Protein AF-A0A7S3HF45-F1 (afdb_monomer)

Structure (mmCIF, N/CA/C/O backbone):
data_AF-A0A7S3HF45-F1
#
_entry.id   AF-A0A7S3HF45-F1
#
loop_
_atom_site.group_PDB
_atom_site.id
_atom_site.type_symbol
_atom_site.label_atom_id
_atom_site.label_alt_id
_atom_site.label_comp_id
_atom_site.label_asym_id
_atom_site.label_entity_id
_atom_site.label_seq_id
_atom_site.pdbx_PDB_ins_code
_atom_site.Cartn_x
_atom_site.Cartn_y
_atom_site.Cartn_z
_atom_site.occupancy
_atom_site.B_iso_or_equiv
_atom_site.auth_seq_id
_atom_site.auth_comp_id
_atom_site.auth_asym_id
_atom_site.auth_atom_id
_atom_site.pdbx_PDB_model_num
ATOM 1 N N . ARG A 1 1 ? -2.130 42.364 -42.569 1.00 52.59 1 ARG A N 1
ATOM 2 C CA . ARG A 1 1 ? -2.660 41.694 -41.352 1.00 52.59 1 ARG A CA 1
ATOM 3 C C . ARG A 1 1 ? -2.838 40.200 -41.630 1.00 52.59 1 ARG A C 1
ATOM 5 O O . ARG A 1 1 ? -3.925 39.814 -42.037 1.00 52.59 1 ARG A O 1
ATOM 12 N N . ARG A 1 2 ? -1.789 39.375 -41.499 1.00 50.66 2 ARG A N 1
ATOM 13 C CA . ARG A 1 2 ? -1.933 37.902 -41.491 1.00 50.66 2 ARG A CA 1
ATOM 14 C C . ARG A 1 2 ? -0.695 37.113 -41.020 1.00 50.66 2 ARG A C 1
ATOM 16 O O . ARG A 1 2 ? -0.667 35.918 -41.235 1.00 50.66 2 ARG A O 1
ATOM 23 N N . ASN A 1 3 ? 0.285 37.744 -40.360 1.00 52.38 3 ASN A N 1
ATOM 24 C CA . ASN A 1 3 ? 1.535 37.060 -39.975 1.00 52.38 3 ASN A CA 1
ATOM 25 C C . ASN A 1 3 ? 1.843 37.065 -38.468 1.00 52.38 3 ASN A C 1
ATOM 27 O O . ASN A 1 3 ? 2.815 36.455 -38.064 1.00 52.38 3 ASN A O 1
ATOM 31 N N . VAL A 1 4 ? 1.027 37.705 -37.622 1.00 50.91 4 VAL A N 1
ATOM 32 C CA . VAL A 1 4 ? 1.322 37.816 -36.173 1.00 50.91 4 VAL A CA 1
ATOM 33 C C . VAL A 1 4 ? 0.684 36.679 -35.355 1.00 50.91 4 VAL A C 1
ATOM 35 O O . VAL A 1 4 ? 1.043 36.456 -34.209 1.00 50.91 4 VAL A O 1
ATOM 38 N N . PHE A 1 5 ? -0.259 35.924 -35.929 1.00 47.16 5 PHE A N 1
ATOM 39 C CA . PHE A 1 5 ? -1.021 34.919 -35.174 1.00 47.16 5 PHE A CA 1
ATOM 40 C C . PHE A 1 5 ? -0.368 33.524 -35.140 1.00 47.16 5 PHE A C 1
ATOM 42 O O . PHE A 1 5 ? -0.766 32.695 -34.331 1.00 47.16 5 PHE A O 1
ATOM 49 N N . ILE A 1 6 ? 0.622 33.247 -35.998 1.00 50.50 6 ILE A N 1
ATOM 50 C CA . ILE A 1 6 ? 1.230 31.906 -36.101 1.00 50.50 6 ILE A CA 1
ATOM 51 C C . ILE A 1 6 ? 2.429 31.732 -35.148 1.00 50.50 6 ILE A C 1
ATOM 53 O O . ILE A 1 6 ? 2.679 30.620 -34.693 1.00 50.50 6 ILE A O 1
ATOM 57 N N . GLU A 1 7 ? 3.117 32.806 -34.750 1.00 46.28 7 GLU A N 1
ATOM 58 C CA . GLU A 1 7 ? 4.338 32.703 -33.926 1.00 46.28 7 GLU A CA 1
ATOM 59 C C . GLU A 1 7 ? 4.086 32.311 -32.458 1.00 46.28 7 GLU A C 1
ATOM 61 O O . GLU A 1 7 ? 4.989 31.802 -31.800 1.00 46.28 7 GLU A O 1
ATOM 66 N N . ASN A 1 8 ? 2.859 32.463 -31.948 1.00 47.53 8 ASN A N 1
ATOM 67 C CA . ASN A 1 8 ? 2.533 32.147 -30.550 1.00 47.53 8 ASN A CA 1
ATOM 68 C C . ASN A 1 8 ? 2.195 30.670 -30.281 1.00 47.53 8 ASN A C 1
ATOM 70 O O . ASN A 1 8 ? 1.959 30.309 -29.131 1.00 47.53 8 ASN A O 1
ATOM 74 N N . ILE A 1 9 ? 2.138 29.816 -31.308 1.00 54.22 9 ILE A N 1
ATOM 75 C CA . ILE A 1 9 ? 1.763 28.398 -31.144 1.00 54.22 9 ILE A CA 1
ATOM 76 C C . ILE A 1 9 ? 3.004 27.485 -31.099 1.00 54.22 9 ILE A C 1
ATOM 78 O O . ILE A 1 9 ? 2.924 26.354 -30.628 1.00 54.22 9 ILE A O 1
ATOM 82 N N . THR A 1 10 ? 4.172 27.960 -31.541 1.00 54.69 10 THR A N 1
ATOM 83 C CA . THR A 1 10 ? 5.353 27.105 -31.777 1.00 54.69 10 THR A CA 1
ATOM 84 C C . THR A 1 10 ? 6.456 27.192 -30.726 1.00 54.69 10 THR A C 1
ATOM 86 O O . THR A 1 10 ? 7.401 26.408 -30.782 1.00 54.69 10 THR A O 1
ATOM 89 N N . THR A 1 11 ? 6.364 28.091 -29.751 1.00 57.09 11 THR A N 1
ATOM 90 C CA . THR A 1 11 ? 7.320 28.175 -28.641 1.00 57.09 11 THR A CA 1
ATOM 91 C C . THR A 1 11 ? 6.657 27.676 -27.360 1.00 57.09 11 THR A C 1
ATOM 93 O O . THR A 1 11 ? 5.973 28.447 -26.685 1.00 57.09 11 THR A O 1
ATOM 96 N N . PRO A 1 12 ? 6.824 26.390 -26.985 1.00 54.19 12 PRO A N 1
ATOM 97 C CA . PRO A 1 12 ? 6.436 25.967 -25.650 1.00 54.19 12 PRO A CA 1
ATOM 98 C C . PRO A 1 12 ? 7.220 26.826 -24.657 1.00 54.19 12 PRO A C 1
ATOM 100 O O . PRO A 1 12 ? 8.452 26.865 -24.691 1.00 54.19 12 PRO A O 1
ATOM 103 N N . SER A 1 13 ? 6.510 27.558 -23.800 1.00 57.66 13 SER A N 1
ATOM 104 C CA . SER A 1 13 ? 7.147 28.289 -22.715 1.00 57.66 13 SER A CA 1
ATOM 105 C C . SER A 1 13 ? 7.958 27.284 -21.893 1.00 57.66 13 SER A C 1
ATOM 107 O O . SER A 1 13 ? 7.458 26.240 -21.463 1.00 57.66 13 SER A O 1
ATOM 109 N N . SER A 1 14 ? 9.243 27.573 -21.699 1.00 59.53 14 SER A N 1
ATO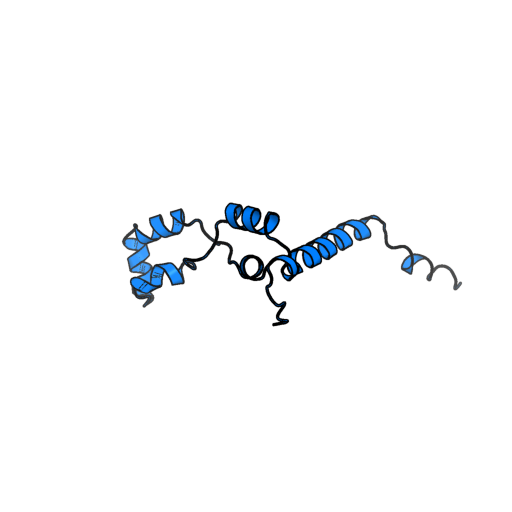M 110 C CA . SER A 1 14 ? 10.186 26.703 -20.983 1.00 59.53 14 SER A CA 1
ATOM 111 C C . SER A 1 14 ? 9.707 26.316 -19.574 1.00 59.53 14 SER A C 1
ATOM 113 O O . SER A 1 14 ? 10.152 25.308 -19.031 1.00 59.53 14 SER A O 1
ATOM 115 N N . GLY A 1 15 ? 8.750 27.065 -19.011 1.00 60.19 15 GLY A N 1
ATOM 116 C CA . GLY A 1 15 ? 8.120 26.798 -17.719 1.00 60.19 15 GLY A CA 1
ATOM 117 C C . GLY A 1 15 ? 7.223 25.554 -17.656 1.00 60.19 15 GLY A C 1
ATOM 118 O O . GLY A 1 15 ? 7.058 25.009 -16.569 1.00 60.19 15 GLY A O 1
ATOM 119 N N . VAL A 1 16 ? 6.674 25.061 -18.776 1.00 61.50 16 VAL A N 1
ATOM 120 C CA . VAL A 1 16 ? 5.803 23.858 -18.788 1.00 61.50 16 VAL A CA 1
ATOM 121 C C . VAL A 1 16 ? 6.547 22.607 -19.269 1.00 61.50 16 VAL A C 1
ATOM 123 O O . VAL A 1 16 ? 6.164 21.483 -18.952 1.00 61.50 16 VAL A O 1
ATOM 126 N N . PHE A 1 17 ? 7.657 22.787 -19.985 1.00 69.62 17 PHE A N 1
ATOM 127 C CA . PHE A 1 17 ? 8.414 21.692 -20.590 1.00 69.62 17 PHE A CA 1
ATOM 128 C C . PHE A 1 17 ? 9.030 20.751 -19.539 1.00 69.62 17 PHE A C 1
ATOM 130 O O . PHE A 1 17 ? 8.856 19.538 -19.612 1.00 69.62 17 PHE A O 1
ATOM 137 N N . LEU A 1 18 ? 9.693 21.294 -18.515 1.00 75.44 18 LEU A N 1
ATOM 138 C CA . LEU A 1 18 ? 10.356 20.496 -17.475 1.00 75.44 18 LEU A CA 1
ATOM 139 C C . LEU A 1 18 ? 9.407 19.668 -16.587 1.00 75.44 18 LEU A C 1
ATOM 141 O O . LEU A 1 18 ? 9.655 18.470 -16.442 1.00 75.44 18 LEU A O 1
ATOM 145 N N . PRO A 1 19 ? 8.326 20.220 -15.998 1.00 83.31 19 PRO A N 1
ATOM 146 C CA . PRO A 1 19 ? 7.425 19.415 -15.170 1.00 83.31 19 PRO A CA 1
ATOM 147 C C . PRO A 1 19 ? 6.735 18.311 -15.978 1.00 83.31 19 PRO A C 1
ATOM 149 O O . PRO A 1 19 ? 6.565 17.203 -15.471 1.00 83.31 19 PRO A O 1
ATOM 152 N N . PHE A 1 20 ? 6.407 18.578 -17.247 1.00 84.56 20 PHE A N 1
ATOM 153 C CA . PHE A 1 20 ? 5.837 17.581 -18.148 1.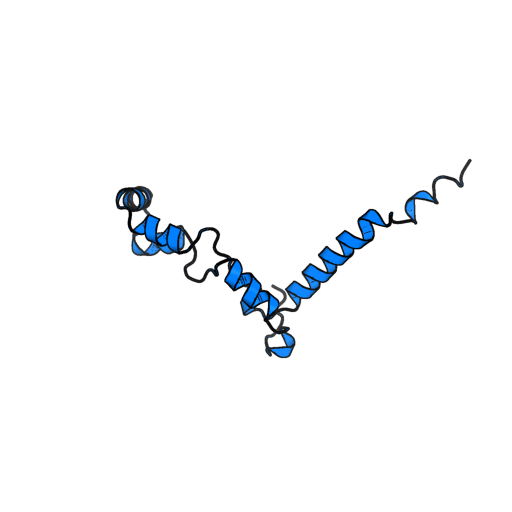00 84.56 20 PHE A CA 1
ATOM 154 C C . PHE A 1 20 ? 6.780 16.388 -18.357 1.00 84.56 20 PHE A C 1
ATOM 156 O O . PHE A 1 20 ? 6.374 15.245 -18.146 1.00 84.56 20 PHE A O 1
ATOM 163 N N . TRP A 1 21 ? 8.050 16.635 -18.703 1.00 84.75 21 TRP A N 1
ATOM 164 C CA . TRP A 1 21 ? 9.027 15.558 -18.895 1.00 84.75 21 TRP A CA 1
ATOM 165 C C . TRP A 1 21 ? 9.335 14.800 -17.607 1.00 84.75 21 TRP A C 1
ATOM 167 O O . TRP A 1 21 ? 9.467 13.581 -17.650 1.00 84.75 21 TRP A O 1
ATOM 177 N N . THR A 1 22 ? 9.389 15.474 -16.457 1.00 86.31 22 THR A N 1
ATOM 178 C CA . THR A 1 22 ? 9.581 14.804 -15.161 1.00 86.31 22 THR A CA 1
ATOM 179 C C . THR A 1 22 ? 8.431 13.852 -14.846 1.00 86.31 22 THR A C 1
ATOM 181 O O . THR A 1 22 ? 8.672 12.712 -14.452 1.00 86.31 22 THR A O 1
ATOM 184 N N . ILE A 1 23 ? 7.182 14.277 -15.066 1.00 87.94 23 ILE A N 1
ATOM 185 C CA . ILE A 1 23 ? 6.013 13.406 -14.889 1.00 87.94 23 ILE A CA 1
ATOM 186 C C . ILE A 1 23 ? 6.072 12.241 -15.880 1.00 87.94 23 ILE A C 1
ATOM 188 O O . ILE A 1 23 ? 5.878 11.094 -15.483 1.00 87.94 23 ILE A O 1
ATOM 192 N N . LEU A 1 24 ? 6.375 12.501 -17.153 1.00 89.06 24 LEU A N 1
ATOM 193 C CA . LEU A 1 24 ? 6.440 11.460 -18.177 1.00 89.06 24 LEU A CA 1
ATOM 194 C C . LEU A 1 24 ? 7.521 10.415 -1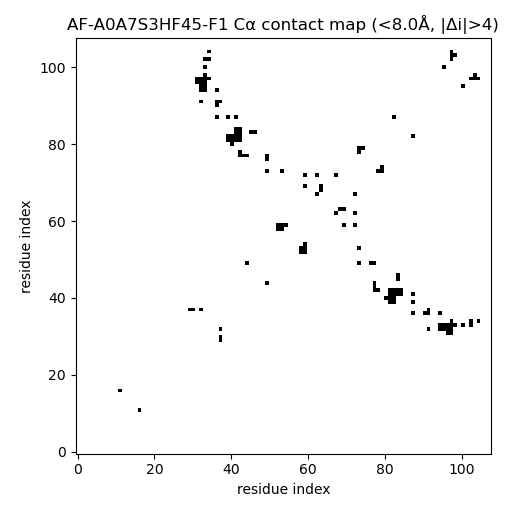7.864 1.00 89.06 24 LEU A C 1
ATOM 196 O O . LEU A 1 24 ? 7.232 9.220 -17.841 1.00 89.06 24 LEU A O 1
ATOM 200 N N . LEU A 1 25 ? 8.748 10.854 -17.575 1.00 89.31 25 LEU A N 1
ATOM 201 C CA . LEU A 1 25 ? 9.860 9.971 -17.226 1.00 89.31 25 LEU A CA 1
ATOM 202 C C . LEU A 1 25 ? 9.602 9.233 -15.911 1.00 89.31 25 LEU A C 1
ATOM 204 O O . LEU A 1 25 ? 9.941 8.058 -15.810 1.00 89.31 25 LEU A O 1
ATOM 208 N N . GLY A 1 26 ? 8.950 9.875 -14.937 1.00 87.50 26 GLY A N 1
ATOM 209 C CA . GLY A 1 26 ? 8.517 9.230 -13.699 1.00 87.50 26 GLY A CA 1
ATOM 210 C C . GLY A 1 26 ? 7.521 8.095 -13.946 1.00 87.50 26 GLY A C 1
ATOM 211 O O . GLY A 1 26 ? 7.687 7.004 -13.402 1.00 87.50 26 GLY A O 1
ATOM 212 N N . ASN A 1 27 ? 6.533 8.308 -14.821 1.00 86.62 27 ASN A N 1
ATOM 213 C CA . ASN A 1 27 ? 5.582 7.265 -15.214 1.00 86.62 27 ASN A CA 1
ATOM 214 C C . ASN A 1 27 ? 6.269 6.126 -15.978 1.00 86.62 27 ASN A C 1
ATOM 216 O O . ASN A 1 27 ? 6.042 4.962 -15.662 1.00 86.62 27 ASN A O 1
ATOM 220 N N . ILE A 1 28 ? 7.153 6.435 -16.935 1.00 87.50 28 ILE A N 1
ATOM 221 C CA . ILE A 1 28 ? 7.928 5.410 -17.652 1.00 87.50 28 ILE A CA 1
ATOM 222 C C . ILE A 1 28 ? 8.766 4.603 -16.658 1.00 87.50 28 ILE A C 1
ATOM 224 O O . ILE A 1 28 ? 8.699 3.377 -16.654 1.00 87.50 28 ILE A O 1
ATOM 228 N N . PHE A 1 29 ? 9.499 5.270 -15.766 1.00 88.12 29 PHE A N 1
ATOM 229 C CA . PHE A 1 29 ? 10.290 4.607 -14.733 1.00 88.12 29 PHE A CA 1
ATOM 230 C C . PHE A 1 29 ? 9.428 3.663 -13.886 1.00 88.12 29 PHE A C 1
ATOM 232 O O . PHE A 1 29 ? 9.790 2.496 -13.719 1.00 88.12 29 PHE A O 1
ATOM 239 N N . ALA A 1 30 ? 8.258 4.121 -13.435 1.00 86.88 30 ALA A N 1
ATOM 240 C CA . ALA A 1 30 ? 7.318 3.311 -12.669 1.00 86.88 30 ALA A CA 1
ATOM 241 C C . ALA A 1 30 ? 6.835 2.075 -13.433 1.00 86.88 30 ALA A C 1
ATOM 243 O O . ALA A 1 30 ? 6.818 0.975 -12.884 1.00 86.88 30 ALA A O 1
ATOM 244 N N . LEU A 1 31 ? 6.512 2.231 -14.718 1.00 87.75 31 LEU A N 1
ATOM 245 C CA . LEU A 1 31 ? 6.073 1.135 -15.578 1.00 87.75 31 LEU A CA 1
ATOM 246 C C . LEU A 1 31 ? 7.183 0.113 -15.851 1.00 87.75 31 LEU A C 1
ATOM 248 O O . LEU A 1 31 ? 6.873 -1.036 -16.150 1.00 87.75 31 LEU A O 1
ATOM 252 N N . THR A 1 32 ? 8.460 0.476 -15.711 1.00 89.00 32 THR A N 1
ATOM 253 C CA . THR A 1 32 ? 9.573 -0.470 -15.905 1.00 89.00 32 THR A CA 1
ATOM 254 C C . THR A 1 32 ? 9.858 -1.355 -14.700 1.00 89.00 32 THR A C 1
ATOM 256 O O . THR A 1 32 ? 10.560 -2.346 -14.865 1.00 89.00 32 THR A O 1
ATOM 259 N N . ARG A 1 33 ? 9.351 -1.029 -13.505 1.00 90.62 33 ARG A N 1
ATOM 260 C CA . ARG A 1 33 ? 9.616 -1.822 -12.295 1.00 90.62 33 ARG A CA 1
ATOM 261 C C . ARG A 1 33 ? 8.948 -3.198 -12.364 1.00 90.62 33 ARG A C 1
ATOM 263 O O . ARG A 1 33 ? 7.946 -3.375 -13.057 1.00 90.62 33 ARG A O 1
ATOM 270 N N . GLU A 1 34 ? 9.501 -4.159 -11.636 1.00 91.00 34 GLU A N 1
ATOM 271 C CA . GLU A 1 34 ? 8.900 -5.483 -11.429 1.00 91.00 34 GLU A CA 1
ATOM 272 C C . GLU A 1 34 ? 7.422 -5.399 -10.971 1.00 91.00 34 GLU A C 1
ATOM 274 O O . GLU A 1 34 ? 6.999 -4.500 -10.234 1.00 91.00 34 GLU A O 1
ATOM 279 N N . GLU A 1 35 ? 6.605 -6.333 -11.452 1.00 87.38 35 GLU A N 1
ATOM 280 C CA . GLU A 1 35 ? 5.167 -6.458 -11.241 1.00 87.38 35 GLU A CA 1
ATOM 281 C C . GLU A 1 35 ? 4.799 -6.483 -9.762 1.00 87.38 35 GLU A C 1
ATOM 283 O O . GLU A 1 35 ? 3.870 -5.773 -9.366 1.00 87.38 35 GLU A O 1
ATOM 288 N N . LYS A 1 36 ? 5.553 -7.218 -8.935 1.00 86.81 36 LYS A N 1
ATOM 289 C CA . LYS A 1 36 ? 5.278 -7.326 -7.495 1.00 86.81 36 LYS A CA 1
ATOM 290 C C . LYS A 1 36 ? 5.261 -5.964 -6.796 1.00 86.81 36 LYS A C 1
ATOM 292 O O . LYS A 1 36 ? 4.434 -5.716 -5.925 1.00 86.81 36 LYS A O 1
ATOM 297 N N . VAL A 1 37 ? 6.134 -5.051 -7.216 1.00 88.69 37 VAL A N 1
ATOM 298 C CA . VAL A 1 37 ? 6.243 -3.710 -6.640 1.00 88.69 37 VAL A CA 1
ATOM 299 C C . VAL A 1 37 ? 5.197 -2.771 -7.229 1.00 88.69 37 VAL A C 1
ATOM 301 O O . VAL A 1 37 ? 4.566 -2.026 -6.482 1.00 88.69 37 VAL A O 1
ATOM 304 N N . ARG A 1 38 ? 4.927 -2.843 -8.537 1.00 87.81 38 ARG A N 1
ATOM 305 C CA . ARG A 1 38 ? 3.874 -2.027 -9.173 1.00 87.81 38 ARG A CA 1
ATOM 306 C C . ARG A 1 38 ? 2.470 -2.363 -8.672 1.00 87.81 38 ARG A C 1
ATOM 308 O O . ARG A 1 38 ? 1.636 -1.470 -8.578 1.00 87.81 38 ARG A O 1
ATOM 315 N N . LYS A 1 39 ? 2.210 -3.636 -8.360 1.00 87.88 39 LYS A N 1
ATOM 316 C CA . LYS A 1 39 ? 0.925 -4.114 -7.824 1.00 87.88 39 LYS A CA 1
ATOM 317 C C . LYS A 1 39 ? 0.831 -4.042 -6.300 1.00 87.88 39 LYS A C 1
ATOM 319 O O . LYS A 1 39 ? -0.232 -4.330 -5.752 1.00 87.88 39 LYS A O 1
ATOM 324 N N . SER A 1 40 ? 1.913 -3.673 -5.615 1.00 90.12 40 SER A N 1
ATOM 325 C CA . SER A 1 40 ? 1.890 -3.539 -4.161 1.00 90.12 40 SER A CA 1
ATOM 326 C C . SER A 1 40 ? 0.955 -2.405 -3.734 1.00 90.12 40 SER A C 1
ATOM 328 O O . SER A 1 40 ? 0.897 -1.343 -4.356 1.00 90.12 40 SER A O 1
ATOM 330 N N . LYS A 1 41 ? 0.188 -2.650 -2.671 1.00 91.12 41 LYS A N 1
ATOM 331 C CA . LYS A 1 41 ? -0.763 -1.682 -2.122 1.00 91.12 41 LYS A CA 1
ATOM 332 C C . LYS A 1 41 ? -0.081 -0.882 -1.023 1.00 91.12 41 LYS A C 1
ATOM 334 O O . LYS A 1 41 ? 0.594 -1.455 -0.171 1.00 91.12 41 LYS A O 1
ATOM 339 N N . VAL A 1 42 ? -0.295 0.427 -1.014 1.00 92.69 42 VAL A N 1
ATOM 340 C CA . VAL A 1 42 ? 0.154 1.291 0.082 1.00 92.69 42 VAL A CA 1
ATOM 341 C C . VAL A 1 42 ? -0.924 1.317 1.160 1.00 92.69 42 VAL A C 1
ATOM 343 O O . VAL A 1 42 ? -2.106 1.482 0.855 1.00 92.69 42 VAL A O 1
ATOM 346 N N . CYS A 1 43 ? -0.526 1.152 2.417 1.00 93.62 43 CYS A N 1
ATOM 347 C CA . CYS A 1 43 ? -1.427 1.288 3.549 1.00 93.62 43 CYS A CA 1
ATOM 348 C C . CYS A 1 43 ? -1.977 2.724 3.614 1.00 93.62 43 CYS A C 1
ATOM 350 O O . CYS A 1 43 ? -1.221 3.694 3.618 1.00 93.62 43 CYS A O 1
ATOM 352 N N . VAL A 1 44 ? -3.303 2.866 3.683 1.00 91.75 44 VAL A N 1
ATOM 353 C CA . VAL A 1 44 ? -3.973 4.172 3.850 1.00 91.75 44 VAL A CA 1
ATOM 354 C C . VAL A 1 44 ? -3.862 4.650 5.300 1.00 91.75 44 VAL A C 1
ATOM 356 O O . VAL A 1 44 ? -3.861 5.847 5.580 1.00 91.75 44 VAL A O 1
ATOM 359 N N . ARG A 1 45 ? -3.785 3.703 6.237 1.00 91.56 45 ARG A N 1
ATOM 360 C CA . ARG A 1 45 ? -3.646 3.908 7.678 1.00 91.56 45 ARG A CA 1
ATOM 361 C C . ARG A 1 45 ? -2.474 3.080 8.185 1.00 91.56 45 ARG A C 1
ATOM 363 O O . ARG A 1 45 ? -2.219 1.999 7.660 1.00 91.56 45 ARG A O 1
ATOM 370 N N . SER A 1 46 ? -1.807 3.538 9.239 1.00 91.00 46 SER A N 1
ATOM 371 C CA . SER A 1 46 ? -0.725 2.748 9.826 1.00 91.00 46 SER A CA 1
ATOM 372 C C . SER A 1 46 ? -1.243 1.411 10.361 1.00 91.00 46 SER A C 1
ATOM 374 O O . SER A 1 46 ? -2.370 1.307 10.858 1.00 91.00 46 SER A O 1
ATOM 376 N N . LYS A 1 47 ? -0.406 0.375 10.321 1.00 89.44 47 LYS A N 1
ATOM 377 C CA . LYS A 1 47 ? -0.722 -0.931 10.921 1.00 89.44 47 LYS A CA 1
ATOM 378 C C . LYS A 1 47 ? -1.003 -0.810 12.419 1.00 89.44 47 LYS A C 1
ATOM 380 O O . LYS A 1 47 ? -1.871 -1.508 12.940 1.00 89.44 47 LYS A O 1
ATOM 385 N N . GLN A 1 48 ? -0.334 0.128 13.093 1.00 91.88 48 GLN A N 1
ATOM 386 C CA . GLN A 1 48 ? -0.601 0.454 14.492 1.00 91.88 48 GLN A CA 1
ATOM 387 C C . GLN A 1 48 ? -2.032 0.962 14.699 1.00 91.88 48 GLN A C 1
ATOM 389 O O . GLN A 1 48 ? -2.724 0.450 15.571 1.00 91.88 48 GLN A O 1
ATOM 394 N N . TYR A 1 49 ? -2.518 1.878 13.854 1.00 93.50 49 TYR A N 1
ATOM 395 C CA . TYR A 1 49 ? -3.897 2.364 13.946 1.00 93.50 49 TYR A CA 1
ATOM 396 C C . TYR A 1 49 ? -4.911 1.218 13.862 1.00 93.50 49 TYR A C 1
ATOM 398 O O . TYR A 1 49 ? -5.876 1.192 14.621 1.00 93.50 49 TYR A O 1
ATOM 406 N N . ILE A 1 50 ? -4.696 0.259 12.956 1.00 93.62 50 ILE A N 1
ATOM 407 C CA . ILE A 1 50 ? -5.580 -0.906 12.812 1.00 93.62 50 ILE A CA 1
ATOM 408 C C . ILE A 1 50 ? -5.542 -1.773 14.073 1.00 93.62 50 ILE A C 1
ATOM 410 O O . ILE A 1 50 ? -6.587 -2.212 14.547 1.00 93.62 50 ILE A O 1
ATOM 414 N N . ASN A 1 51 ? -4.361 -1.991 14.651 1.00 92.75 51 ASN A N 1
ATOM 415 C CA . ASN A 1 51 ? -4.225 -2.747 15.894 1.00 92.75 51 ASN A CA 1
ATOM 416 C C . ASN A 1 51 ? -4.946 -2.063 17.060 1.00 92.75 51 ASN A C 1
ATOM 418 O O . ASN A 1 51 ? -5.726 -2.715 17.749 1.00 92.75 51 ASN A O 1
ATOM 422 N N . ASP A 1 52 ? -4.770 -0.753 17.216 1.00 94.88 52 ASP A N 1
ATOM 423 C CA . ASP A 1 52 ? -5.429 0.032 18.262 1.00 94.88 52 ASP A CA 1
ATOM 424 C C . ASP A 1 52 ? -6.954 0.072 18.060 1.00 94.88 52 ASP A C 1
ATOM 426 O O . ASP A 1 52 ? -7.732 0.007 19.016 1.00 94.88 52 ASP A O 1
ATOM 430 N N . TYR A 1 53 ? -7.405 0.136 16.802 1.00 94.38 53 TYR A N 1
ATOM 431 C CA . TYR A 1 53 ? -8.821 0.063 16.445 1.00 94.38 53 TYR A CA 1
ATOM 432 C C . TYR A 1 53 ? -9.428 -1.275 16.875 1.00 94.38 53 TYR A C 1
ATOM 434 O O . TYR A 1 53 ? -10.462 -1.289 17.538 1.00 94.38 53 TYR A O 1
ATOM 442 N N . MET A 1 54 ? -8.766 -2.384 16.540 1.00 93.62 54 MET A N 1
ATOM 443 C CA . MET A 1 54 ? -9.219 -3.739 16.871 1.00 93.62 54 MET A CA 1
ATOM 444 C C . MET A 1 54 ? -9.091 -4.072 18.365 1.00 93.62 54 MET A C 1
ATOM 446 O O . MET A 1 54 ? -9.790 -4.960 18.849 1.00 93.62 54 MET A O 1
ATOM 450 N N . ALA A 1 55 ? -8.221 -3.374 19.098 1.00 94.75 55 ALA A N 1
ATOM 451 C CA . ALA A 1 55 ? -8.080 -3.505 20.546 1.00 94.75 55 ALA A CA 1
ATOM 452 C C . ALA A 1 55 ? -9.156 -2.731 21.332 1.00 94.75 55 ALA A C 1
ATOM 454 O O . ALA A 1 55 ? -9.337 -2.983 22.521 1.00 94.75 55 ALA A O 1
ATOM 455 N N . THR A 1 56 ? -9.874 -1.802 20.689 1.00 95.31 56 THR A N 1
ATOM 456 C CA . THR A 1 56 ? -10.931 -1.000 21.322 1.00 95.31 56 THR A CA 1
ATOM 457 C C . THR A 1 56 ? -12.298 -1.684 21.144 1.00 95.31 56 THR A C 1
ATOM 459 O O . THR A 1 56 ? -12.802 -1.701 20.018 1.00 95.31 56 THR A O 1
ATOM 462 N N . PRO A 1 57 ? -12.950 -2.189 22.214 1.00 94.56 57 PRO A N 1
ATOM 463 C CA . PRO A 1 57 ? -14.207 -2.940 22.095 1.00 94.56 57 PRO A CA 1
ATOM 464 C C . PRO A 1 57 ? -15.323 -2.159 21.394 1.00 94.56 57 PRO A C 1
ATOM 466 O O . PRO A 1 57 ? -15.916 -2.654 20.446 1.00 94.56 57 PRO A O 1
ATOM 469 N N . GLU A 1 58 ? -15.514 -0.890 21.759 1.00 96.12 58 GLU A N 1
ATOM 470 C CA . GLU A 1 58 ? -16.560 -0.025 21.196 1.00 96.12 58 GLU A CA 1
ATOM 471 C C . GLU A 1 58 ? -16.468 0.117 19.665 1.00 96.12 58 GLU A C 1
ATOM 473 O O . GLU A 1 58 ? -17.473 0.142 18.955 1.00 96.12 58 GLU A O 1
ATOM 478 N N . LYS A 1 59 ? -15.244 0.168 19.128 1.00 93.56 59 LYS A N 1
ATOM 479 C CA . LYS A 1 59 ? -15.004 0.289 17.685 1.00 93.56 59 LYS A CA 1
ATOM 480 C C . LYS A 1 59 ? -15.266 -1.022 16.949 1.00 93.56 59 LYS A C 1
ATOM 482 O O . LYS A 1 59 ? -15.799 -1.010 15.840 1.00 93.56 59 LYS A O 1
ATOM 487 N N . VAL A 1 60 ? -14.902 -2.143 17.565 1.00 94.81 60 VAL A N 1
ATOM 488 C CA . VAL A 1 60 ? -15.185 -3.488 17.049 1.00 94.81 60 VAL A CA 1
ATOM 489 C C . VAL A 1 60 ? -16.693 -3.741 17.0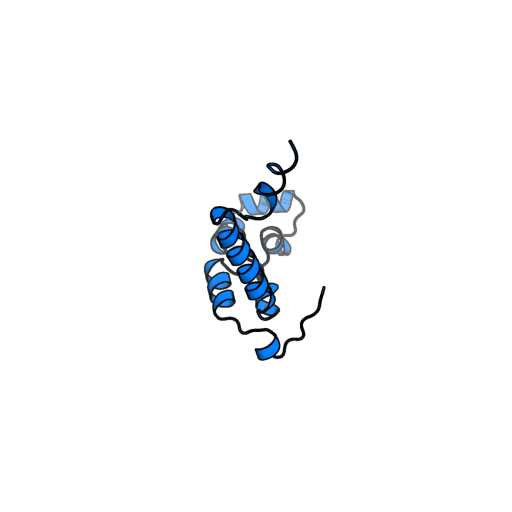45 1.00 94.81 60 VAL A C 1
ATOM 491 O O . VAL A 1 60 ? -17.232 -4.186 16.034 1.00 94.81 60 VAL A O 1
ATOM 494 N N . ASP A 1 61 ? -17.391 -3.364 18.114 1.00 95.00 61 ASP A N 1
ATOM 495 C CA . ASP A 1 61 ? -18.844 -3.497 18.228 1.00 95.00 61 ASP A CA 1
ATOM 496 C C . ASP A 1 61 ? -19.572 -2.635 17.190 1.00 95.00 61 ASP A C 1
ATOM 498 O O . ASP A 1 61 ? -20.545 -3.078 16.580 1.00 95.00 61 ASP A O 1
ATOM 502 N N . ALA A 1 62 ? -19.057 -1.438 16.891 1.00 94.56 62 ALA A N 1
ATOM 503 C CA . ALA A 1 62 ? -19.584 -0.598 15.818 1.00 94.56 62 ALA A CA 1
ATOM 504 C C . ALA A 1 62 ? -19.438 -1.230 14.418 1.00 94.56 62 ALA A C 1
ATOM 506 O O . ALA A 1 62 ? -20.275 -0.982 13.547 1.00 94.56 62 ALA A O 1
ATOM 507 N N . LEU A 1 63 ? -18.397 -2.036 14.173 1.00 94.12 63 LEU A N 1
ATOM 508 C CA . LEU A 1 63 ? -18.263 -2.810 12.932 1.00 94.12 63 LEU A CA 1
ATOM 509 C C . LEU A 1 63 ? -19.169 -4.046 12.939 1.00 94.12 63 LEU A C 1
ATOM 511 O O . LEU A 1 63 ? -19.793 -4.346 11.921 1.00 94.12 63 LEU A O 1
ATOM 515 N N . ALA A 1 64 ? -19.298 -4.721 14.082 1.00 94.38 64 ALA A N 1
ATOM 516 C CA . ALA A 1 64 ? -20.198 -5.861 14.236 1.00 94.38 64 ALA A CA 1
ATOM 517 C C . ALA A 1 64 ? -21.661 -5.450 14.004 1.00 94.38 64 ALA A C 1
ATOM 519 O O . ALA A 1 64 ? -22.388 -6.129 13.283 1.00 94.38 64 ALA A O 1
ATOM 520 N N . ALA A 1 65 ? -22.071 -4.287 14.520 1.00 95.38 65 ALA A N 1
ATOM 521 C CA . ALA A 1 65 ? -23.398 -3.709 14.303 1.00 95.38 65 ALA A CA 1
ATOM 522 C C . ALA A 1 65 ? -23.685 -3.388 12.824 1.00 95.38 65 ALA A C 1
ATOM 524 O O . ALA A 1 65 ? -24.843 -3.326 12.417 1.00 95.38 65 ALA A O 1
ATOM 525 N N . LYS A 1 66 ? -22.642 -3.223 11.999 1.00 94.19 66 LYS A N 1
ATOM 526 C CA . LYS A 1 66 ? -22.751 -3.073 10.537 1.00 94.19 66 LYS A CA 1
ATOM 527 C C . LYS A 1 66 ? -22.802 -4.414 9.797 1.00 94.19 66 LYS A C 1
ATOM 529 O O . LYS A 1 66 ? -22.795 -4.423 8.570 1.00 94.19 66 LYS A O 1
ATOM 534 N N . GLY A 1 67 ? -22.842 -5.532 10.520 1.00 93.81 67 GLY A N 1
ATOM 535 C CA . GLY A 1 67 ? -22.892 -6.878 9.954 1.00 93.81 67 GLY A CA 1
ATOM 536 C C . GLY A 1 67 ? -21.541 -7.403 9.474 1.00 93.81 67 GLY A C 1
ATOM 537 O O . GLY A 1 67 ? -21.508 -8.332 8.672 1.00 93.81 67 GLY A O 1
ATOM 538 N N . ILE A 1 68 ? -20.428 -6.818 9.926 1.00 94.62 68 ILE A N 1
ATOM 539 C CA . ILE A 1 68 ? -19.086 -7.248 9.521 1.00 94.62 68 ILE A CA 1
ATOM 540 C C . ILE A 1 68 ? -18.599 -8.331 10.493 1.00 94.62 68 ILE A C 1
ATOM 542 O O . ILE A 1 68 ? -18.456 -8.038 11.683 1.00 94.62 68 ILE A O 1
ATOM 546 N N . PRO A 1 69 ? -18.317 -9.562 10.025 1.00 92.62 69 PRO A N 1
ATOM 547 C CA . PRO A 1 69 ? -17.769 -10.619 10.871 1.00 92.62 69 PRO A CA 1
ATOM 548 C C . PRO A 1 69 ? -16.389 -10.234 11.408 1.00 92.62 69 PRO A C 1
ATOM 550 O O . PRO A 1 69 ? -15.600 -9.604 10.699 1.00 92.62 69 PRO A O 1
ATOM 553 N N . LYS A 1 70 ? -16.080 -10.617 12.651 1.00 88.38 70 LYS A N 1
ATOM 554 C CA . LYS A 1 70 ? -14.852 -10.204 13.354 1.00 88.38 70 LYS A CA 1
ATOM 555 C C . LYS A 1 70 ? -13.582 -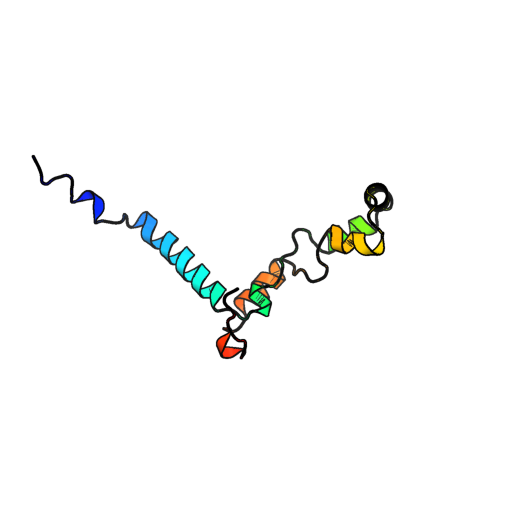10.614 12.605 1.00 88.38 70 LYS A C 1
ATOM 557 O O . LYS A 1 70 ? -12.622 -9.849 12.561 1.00 88.38 70 LYS A O 1
ATOM 562 N N . GLU A 1 71 ? -13.609 -11.783 11.982 1.00 91.19 71 GLU A N 1
ATOM 563 C CA . GLU A 1 71 ? -12.562 -12.336 11.126 1.00 91.19 71 GLU A CA 1
ATOM 564 C C . GLU A 1 71 ? -12.265 -11.465 9.896 1.00 91.19 71 GLU A C 1
ATOM 566 O O . GLU A 1 71 ? -11.120 -11.387 9.467 1.00 91.19 71 GLU A O 1
ATOM 571 N N . ASN A 1 72 ? -13.258 -10.728 9.390 1.00 92.50 72 ASN A N 1
ATOM 572 C CA . ASN A 1 72 ? -13.130 -9.905 8.187 1.00 92.50 72 ASN A CA 1
ATOM 573 C C . ASN A 1 72 ? -12.955 -8.413 8.500 1.00 92.50 72 ASN A C 1
ATOM 575 O O . ASN A 1 72 ? -12.712 -7.618 7.594 1.00 92.50 72 ASN A O 1
ATOM 579 N N . MET A 1 73 ? -13.065 -7.997 9.767 1.00 93.12 73 MET A N 1
ATOM 580 C CA . MET A 1 73 ? -12.972 -6.583 10.150 1.00 93.12 73 MET A CA 1
ATOM 581 C C . MET A 1 73 ? -11.617 -5.965 9.811 1.00 93.12 73 MET A C 1
ATOM 583 O O . MET A 1 73 ? -11.568 -4.814 9.384 1.00 93.12 73 MET A O 1
ATOM 587 N N . ARG A 1 74 ? -10.519 -6.717 9.973 1.00 91.62 74 ARG A N 1
ATOM 588 C CA . ARG A 1 74 ? -9.179 -6.222 9.628 1.00 91.62 74 ARG A CA 1
ATOM 589 C C . ARG A 1 74 ? -9.095 -5.924 8.139 1.00 91.62 74 ARG A C 1
ATOM 591 O O . ARG A 1 74 ? -8.855 -4.775 7.790 1.00 91.62 74 ARG A O 1
ATOM 598 N N . GLN A 1 75 ? -9.416 -6.913 7.306 1.00 91.62 75 GLN A N 1
ATOM 599 C CA . GLN A 1 75 ? -9.438 -6.780 5.849 1.00 91.62 75 GLN A CA 1
ATOM 600 C C . GLN A 1 75 ? -10.407 -5.688 5.369 1.00 91.62 75 GLN A C 1
ATOM 602 O O . GLN A 1 75 ? -10.109 -4.970 4.417 1.00 91.62 75 GLN A O 1
ATOM 607 N N . TYR A 1 76 ? -11.550 -5.526 6.044 1.00 91.44 76 TYR A N 1
ATOM 608 C CA . TYR A 1 76 ? -12.499 -4.450 5.765 1.00 91.44 76 TYR A CA 1
ATOM 609 C C . TYR A 1 76 ? -11.905 -3.061 6.032 1.00 91.44 76 TYR A C 1
ATOM 611 O O . TYR A 1 76 ? -12.151 -2.119 5.280 1.00 91.44 76 TYR A O 1
ATOM 619 N N . LEU A 1 77 ? -11.133 -2.913 7.111 1.00 92.19 77 LEU A N 1
ATOM 620 C CA . LEU A 1 77 ? -10.483 -1.649 7.447 1.00 92.19 77 LEU A CA 1
ATOM 621 C C . LEU A 1 77 ? -9.286 -1.361 6.536 1.00 92.19 77 LEU A C 1
ATOM 623 O O . LEU A 1 77 ? -9.076 -0.201 6.158 1.00 92.19 77 LEU A O 1
ATOM 627 N N . GLN A 1 78 ? -8.490 -2.389 6.241 1.00 93.00 78 GLN A N 1
ATOM 628 C CA . GLN A 1 78 ? -7.299 -2.314 5.411 1.00 93.00 78 GLN A CA 1
ATOM 629 C C . GLN A 1 78 ? -6.812 -3.710 5.001 1.00 93.00 78 GLN A C 1
ATOM 631 O O . GLN A 1 78 ? -6.841 -4.643 5.795 1.00 93.00 78 GLN A O 1
ATOM 636 N N . ASP A 1 79 ? -6.291 -3.826 3.781 1.00 90.06 79 ASP A N 1
ATOM 637 C CA . ASP A 1 79 ? -5.624 -5.045 3.317 1.00 90.06 79 ASP A CA 1
ATOM 638 C C . ASP A 1 79 ? -4.423 -5.404 4.216 1.00 90.06 79 ASP A C 1
ATOM 640 O O . ASP A 1 79 ? -3.638 -4.528 4.587 1.00 90.06 79 ASP A O 1
ATOM 644 N N . GLU A 1 80 ? -4.276 -6.680 4.567 1.00 86.38 80 GLU A N 1
ATOM 645 C CA . GLU A 1 80 ? -3.205 -7.156 5.452 1.00 86.38 80 GLU A CA 1
ATOM 646 C C . GLU A 1 80 ? -1.831 -7.082 4.776 1.00 86.38 80 GLU A C 1
ATOM 648 O O . GLU A 1 80 ? -0.828 -6.765 5.428 1.00 86.38 80 GLU A O 1
ATOM 653 N N . ASP A 1 81 ? -1.813 -7.263 3.453 1.00 90.00 81 ASP A N 1
ATOM 654 C CA . ASP A 1 81 ? -0.603 -7.275 2.631 1.00 90.00 81 ASP A CA 1
ATOM 655 C C . ASP A 1 81 ? -0.169 -5.870 2.184 1.00 90.00 81 ASP A C 1
ATOM 657 O O . ASP A 1 81 ? 0.771 -5.714 1.399 1.00 90.00 81 ASP A O 1
ATOM 661 N N . CYS A 1 82 ? -0.829 -4.813 2.673 1.00 93.00 82 CYS A N 1
ATOM 662 C CA . CYS A 1 82 ? -0.392 -3.455 2.378 1.00 93.00 82 CYS A CA 1
ATOM 663 C C . CYS A 1 82 ? 0.991 -3.164 2.989 1.00 93.00 82 CYS A C 1
ATOM 665 O O . CYS A 1 82 ? 1.365 -3.643 4.071 1.00 93.00 82 CYS A O 1
ATOM 667 N N . LEU A 1 83 ? 1.748 -2.324 2.288 1.00 93.81 83 LEU A N 1
ATOM 668 C CA . LEU A 1 83 ? 3.040 -1.807 2.718 1.00 93.81 83 LEU A CA 1
ATOM 669 C C . LEU A 1 83 ? 2.872 -0.408 3.303 1.00 93.81 83 LEU A C 1
ATOM 671 O O . LEU A 1 83 ? 2.167 0.428 2.733 1.00 93.81 83 LEU A O 1
ATOM 675 N N . GLU A 1 84 ? 3.553 -0.129 4.413 1.00 92.62 84 GLU A N 1
ATOM 676 C CA . GLU A 1 84 ? 3.691 1.251 4.879 1.00 92.62 84 GLU A CA 1
ATOM 677 C C . GLU A 1 84 ? 4.387 2.080 3.795 1.00 92.62 84 GLU A C 1
ATOM 679 O O . GLU A 1 84 ? 5.211 1.567 3.033 1.00 92.62 84 GLU A O 1
ATOM 684 N N . PHE A 1 85 ? 4.064 3.371 3.704 1.00 91.06 85 PHE A N 1
ATOM 685 C CA . PHE A 1 85 ? 4.557 4.208 2.606 1.00 91.06 85 PHE A CA 1
ATOM 686 C C . PHE A 1 85 ? 6.092 4.222 2.511 1.00 91.06 85 PHE A C 1
ATOM 688 O O . PHE A 1 85 ? 6.641 4.143 1.415 1.00 91.06 85 PHE A O 1
ATOM 695 N N . SER A 1 86 ? 6.796 4.252 3.645 1.00 91.62 86 SER A N 1
ATOM 696 C CA . SER A 1 86 ? 8.263 4.181 3.682 1.00 91.62 86 SER A CA 1
ATOM 697 C C . SER A 1 86 ? 8.809 2.887 3.075 1.00 91.62 86 SER A C 1
ATOM 699 O O . SER A 1 86 ? 9.773 2.922 2.306 1.00 91.62 86 SER A O 1
A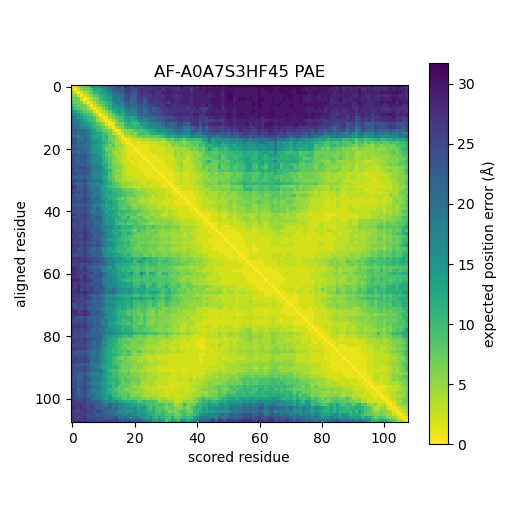TOM 701 N N . ASP A 1 87 ? 8.175 1.756 3.383 1.00 93.81 87 ASP A N 1
ATOM 702 C CA . ASP A 1 87 ? 8.570 0.444 2.872 1.00 93.81 87 ASP A CA 1
ATOM 703 C C . ASP A 1 87 ? 8.247 0.332 1.388 1.00 93.81 87 ASP A C 1
ATOM 705 O O . ASP A 1 87 ? 9.069 -0.146 0.608 1.00 93.81 87 ASP A O 1
ATOM 709 N N . TRP A 1 88 ? 7.088 0.849 0.978 1.00 93.69 88 TRP A N 1
ATOM 710 C CA . TRP A 1 88 ? 6.707 0.935 -0.423 1.00 93.69 88 TRP A CA 1
ATOM 711 C C . TRP A 1 88 ? 7.725 1.746 -1.234 1.00 93.69 88 TRP A C 1
ATOM 713 O O . TRP A 1 88 ? 8.215 1.246 -2.242 1.00 93.69 88 TRP A O 1
ATOM 723 N N . VAL A 1 89 ? 8.123 2.943 -0.780 1.00 92.19 89 VAL A N 1
ATOM 724 C CA . VAL A 1 89 ? 9.134 3.771 -1.470 1.00 92.19 89 VAL A CA 1
ATOM 725 C C . VAL A 1 89 ? 10.493 3.066 -1.520 1.00 92.19 89 VAL A C 1
ATOM 727 O O . VAL A 1 89 ? 11.150 3.054 -2.564 1.00 92.19 89 VAL A O 1
ATOM 730 N N . SER A 1 90 ? 10.926 2.459 -0.412 1.00 93.69 90 SER A N 1
ATOM 731 C CA . SER A 1 90 ? 12.182 1.697 -0.348 1.00 93.69 90 SER A CA 1
ATOM 732 C C . SER A 1 90 ? 12.172 0.530 -1.340 1.00 93.69 90 SER A C 1
ATOM 734 O O . SER A 1 90 ? 13.119 0.365 -2.110 1.00 93.69 90 SER A O 1
ATOM 736 N N . ASN A 1 91 ? 11.081 -0.236 -1.383 1.00 91.88 91 ASN A N 1
ATOM 737 C CA . ASN A 1 91 ? 10.920 -1.347 -2.316 1.00 91.88 91 ASN A CA 1
ATOM 738 C C . ASN A 1 91 ? 10.876 -0.840 -3.757 1.00 91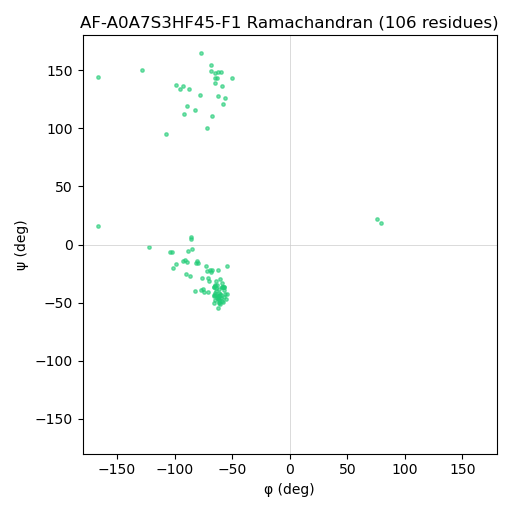.88 91 ASN A C 1
ATOM 740 O O . ASN A 1 91 ? 11.570 -1.374 -4.614 1.00 91.88 91 ASN A O 1
ATOM 744 N N . PHE A 1 92 ? 10.139 0.238 -4.017 1.00 91.00 92 PHE A N 1
ATOM 745 C CA . PHE A 1 92 ? 10.004 0.831 -5.340 1.00 91.00 92 PHE A CA 1
ATOM 746 C C . PHE A 1 92 ? 11.334 1.317 -5.915 1.00 91.00 92 PHE A C 1
ATOM 748 O O . PHE A 1 92 ? 11.688 0.975 -7.042 1.00 91.00 92 PHE A O 1
ATOM 755 N N . THR A 1 93 ? 12.111 2.050 -5.123 1.00 89.62 93 THR A N 1
ATOM 756 C CA . THR A 1 93 ? 13.403 2.610 -5.547 1.00 89.62 93 THR A CA 1
ATOM 757 C C . THR A 1 93 ? 14.498 1.555 -5.714 1.00 89.62 93 THR A C 1
ATOM 759 O O . THR A 1 93 ? 15.382 1.732 -6.549 1.00 89.62 93 THR A O 1
ATOM 762 N N . LYS A 1 94 ? 14.434 0.448 -4.962 1.00 90.94 94 LYS A N 1
ATOM 763 C CA . LYS A 1 94 ? 15.393 -0.671 -5.049 1.00 90.94 94 LYS A CA 1
ATOM 764 C C . LYS A 1 94 ? 14.983 -1.761 -6.035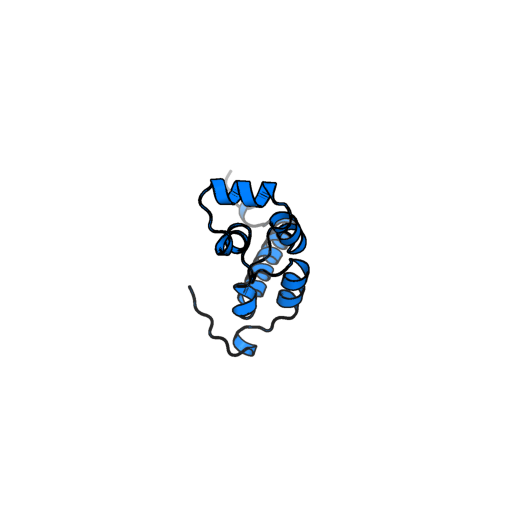 1.00 90.94 94 LYS A C 1
ATOM 766 O O . LYS A 1 94 ? 15.791 -2.632 -6.350 1.00 90.94 94 LYS A O 1
ATOM 771 N N . SER A 1 95 ? 13.733 -1.746 -6.484 1.00 90.44 95 SER A N 1
ATOM 772 C CA . SER A 1 95 ? 13.204 -2.771 -7.372 1.00 90.44 95 SER A CA 1
ATOM 773 C C . SER A 1 95 ? 13.903 -2.764 -8.723 1.00 90.44 95 SER A C 1
ATOM 775 O O . SER A 1 95 ? 14.254 -1.710 -9.263 1.00 90.44 95 SER A O 1
ATOM 777 N N . ARG A 1 96 ? 14.106 -3.958 -9.275 1.00 90.75 96 ARG A N 1
ATOM 778 C CA . ARG A 1 96 ? 14.709 -4.134 -10.596 1.00 90.75 96 ARG A CA 1
ATOM 779 C C . ARG A 1 96 ? 13.692 -3.823 -11.684 1.00 90.75 96 ARG A C 1
ATOM 781 O O . ARG A 1 96 ? 12.486 -3.739 -11.432 1.00 90.75 96 ARG A O 1
ATOM 788 N N . ALA A 1 97 ? 14.183 -3.640 -12.903 1.00 89.38 97 ALA A N 1
ATOM 789 C CA . ALA A 1 97 ? 13.282 -3.605 -14.039 1.00 89.38 97 ALA A CA 1
ATOM 790 C C . ALA A 1 97 ? 12.669 -4.998 -14.282 1.00 89.38 97 ALA A C 1
ATOM 792 O O . ALA A 1 97 ? 13.319 -6.008 -14.013 1.00 89.38 97 ALA A O 1
ATOM 793 N N . TRP A 1 98 ? 11.443 -5.077 -14.805 1.00 87.25 98 TRP A N 1
ATOM 794 C CA . TRP A 1 98 ? 10.749 -6.361 -14.999 1.00 87.25 98 TRP A CA 1
ATOM 795 C C . TRP A 1 98 ? 11.536 -7.335 -15.894 1.00 87.25 98 TRP A C 1
ATOM 797 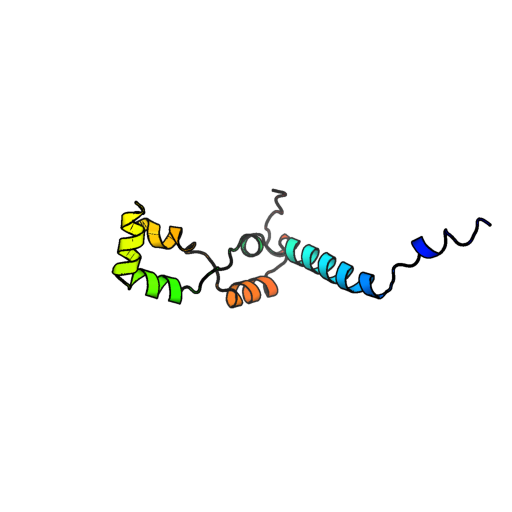O O . TRP A 1 98 ? 11.610 -8.526 -15.597 1.00 87.25 98 TRP A O 1
ATOM 807 N N . TRP A 1 99 ? 12.227 -6.824 -16.921 1.00 87.75 99 TRP A N 1
ATOM 808 C CA . TRP A 1 99 ? 13.075 -7.633 -17.807 1.00 87.75 99 TRP A CA 1
ATOM 809 C C . TRP A 1 99 ? 14.334 -8.174 -17.118 1.00 87.75 99 TRP A C 1
ATOM 811 O O . TRP A 1 99 ? 14.903 -9.163 -17.565 1.00 87.75 99 TRP A O 1
ATOM 821 N N . GLU A 1 100 ? 14.775 -7.554 -16.023 1.00 89.00 100 GLU A N 1
ATOM 822 C CA . GLU A 1 100 ? 15.886 -8.053 -15.208 1.00 89.00 100 GLU A CA 1
ATOM 823 C C . GLU A 1 100 ? 15.433 -9.058 -14.146 1.00 89.00 100 GLU A C 1
ATOM 825 O O . GLU A 1 100 ? 16.227 -9.891 -13.707 1.00 89.00 100 GLU A O 1
ATOM 830 N N . ALA A 1 101 ? 14.180 -8.951 -13.703 1.00 86.31 101 ALA A N 1
ATOM 831 C CA . ALA A 1 101 ? 13.563 -9.863 -12.747 1.00 86.31 101 ALA A CA 1
ATOM 832 C C . ALA A 1 101 ? 13.070 -11.166 -13.405 1.00 86.31 101 ALA A C 1
ATOM 834 O O . ALA A 1 101 ? 12.802 -12.136 -12.701 1.00 86.31 101 ALA A O 1
ATOM 835 N N . GLY A 1 102 ? 12.975 -11.201 -14.740 1.00 85.06 102 GLY A N 1
ATOM 836 C CA . GLY A 1 102 ? 12.418 -12.335 -15.481 1.00 85.06 102 GLY A CA 1
ATOM 837 C C . GLY A 1 102 ? 10.889 -12.403 -15.421 1.00 85.06 102 GLY A C 1
ATOM 838 O O . GLY A 1 102 ? 10.317 -13.472 -15.606 1.00 85.06 102 GLY A O 1
ATOM 839 N N . GLU A 1 103 ? 10.228 -11.278 -15.146 1.00 81.69 103 GLU A N 1
ATOM 840 C CA . GLU A 1 103 ? 8.771 -11.174 -15.090 1.00 81.69 103 GLU A CA 1
ATOM 841 C C . GLU A 1 103 ? 8.233 -10.684 -16.439 1.00 81.69 103 GLU A C 1
ATOM 843 O O . GLU A 1 103 ? 8.755 -9.730 -17.006 1.00 81.69 103 GLU A O 1
ATOM 848 N N . GLU A 1 104 ? 7.188 -11.310 -16.976 1.00 76.38 104 GLU A N 1
ATOM 849 C CA . GLU A 1 104 ? 6.600 -10.884 -18.249 1.00 76.38 104 GLU A CA 1
ATOM 850 C C . GLU A 1 104 ? 5.706 -9.650 -18.051 1.00 76.38 104 GLU A C 1
ATOM 852 O O . GLU A 1 104 ? 4.807 -9.647 -17.207 1.00 76.38 104 GLU A O 1
ATOM 857 N N . TYR A 1 105 ? 5.911 -8.590 -18.842 1.00 68.81 105 TYR A N 1
ATOM 858 C CA . TYR A 1 105 ? 5.013 -7.437 -18.804 1.00 68.81 105 TYR A CA 1
ATOM 859 C C . TYR A 1 105 ? 3.664 -7.786 -19.439 1.00 68.81 105 TYR A C 1
ATOM 861 O O . TYR A 1 105 ? 3.504 -7.753 -20.658 1.00 68.81 105 TYR A O 1
ATOM 869 N N . LYS A 1 106 ? 2.669 -8.079 -18.601 1.00 67.06 106 LYS A N 1
ATOM 870 C CA . LYS A 1 106 ? 1.281 -8.218 -19.045 1.00 67.06 106 LYS A CA 1
ATOM 871 C C . LYS A 1 106 ? 0.644 -6.838 -19.154 1.00 67.06 106 LYS A C 1
ATOM 873 O O . LYS A 1 106 ? 0.496 -6.139 -18.150 1.00 67.06 106 LYS A O 1
ATOM 878 N N . VAL A 1 107 ? 0.268 -6.454 -20.374 1.00 61.56 107 VAL A N 1
ATOM 879 C CA . VAL A 1 107 ? -0.686 -5.361 -20.587 1.00 61.56 107 VAL A CA 1
ATOM 880 C C . VAL A 1 107 ? -2.021 -5.868 -20.045 1.00 61.56 107 VAL A C 1
ATOM 882 O O . VAL A 1 107 ? -2.545 -6.858 -20.554 1.00 61.56 107 VAL A O 1
ATOM 885 N N . GLY A 1 108 ? -2.467 -5.279 -18.934 1.00 55.66 108 GLY A N 1
ATOM 886 C CA . GLY A 1 108 ? -3.756 -5.592 -18.313 1.00 55.66 108 GLY A CA 1
ATOM 887 C C . GLY A 1 108 ? -4.928 -5.134 -19.162 1.00 55.66 108 GLY A C 1
ATOM 888 O O . GLY A 1 108 ? -4.768 -4.112 -19.868 1.00 55.66 108 GLY A O 1
#

Foldseek 3Di:
DPPPPPVVPPDDDPVVVVVVVVVVVVVVLLLQFAPCLNPAAAWPDDPVVLVVQLVDVVSLVVVVVVVADNVCVSVVNHNPRHDYPVVSVVCSVPTDGNVVVVHDDDPD

Solvent-accessible surface area (backbone atoms only — not comparable to full-atom values): 6701 Å² total; per-residue (Å²): 145,87,74,79,79,66,69,77,77,76,61,78,60,73,84,58,53,58,63,50,50,52,53,51,52,50,51,52,56,54,71,40,36,28,63,74,60,70,69,52,46,68,44,94,61,58,71,64,57,54,51,56,43,68,69,33,63,73,57,42,49,57,42,43,76,71,73,44,53,79,90,49,44,56,56,72,77,42,65,83,83,38,30,52,60,70,56,44,52,54,49,55,75,70,49,52,41,17,83,78,70,74,49,81,89,73,86,126

Radius of gyration: 23.31 Å; Cα contacts (8 Å, |Δi|>4): 73; chains: 1; bounding box: 39×54×64 Å

Organism: NCBI:txid89044

Sequence (108 aa):
RRNVFIENITTPSSGVFLPFWTILLGNIFALTREEKVRKSKVCVRSKQYINDYMATPEKVDALAAKGIPKENMRQYLQDEDCLEFSDWVSNFTKSRAWWEAGEEYKVG

pLDDT: mean 83.82, std 14.31, range [46.28, 96.12]

Mean predicted aligned error: 10.28 Å

Secondary structure (DSSP, 8-state):
--SSSSTTSS---HHHHHHHHHHHHHHHHHHHB-HHHHTPPBPSS-HHHHHHHHH-HHHHHHHHTTT--HHHHHHHHS-TTPBPHHHHHHHHHHPPBHHHHT------